Protein AF-A0A067NP61-F1 (afdb_monomer_lite)

Radius of gyration: 14.88 Å; chains: 1; bounding box: 41×36×37 Å

Foldseek 3Di:
DPPQQEWEQDVVLQKQWQDAAQADQWDWTKIFGLEPPRDTSCQPDPHNAQGKYQDDNRHYPDRIWGFNDKDFDPPLDHDPVRVVSRDDPPPDRITMMITITHPPCPDPPPPDDDDD

pLDDT: mean 77.22, std 14.32, range [37.66, 92.12]

Organism: Pleurotus ostreatus (strain PC15) (NCBI:txid1137138)

Secondary structure (DSSP, 8-state):
--TTSEEE-SGGGTEEEEE--TT-SSEEEEEEES-TT---GGGSTT-STT-EEEPPTTSSSSSEEEEEEEEE-S-----HHHHTT---SS-PPPPEEEEEEE--------------

Structure (mmCIF, N/CA/C/O backbone):
data_AF-A0A067NP61-F1
#
_entry.id   AF-A0A067NP61-F1
#
loop_
_atom_site.group_PDB
_atom_site.id
_atom_site.type_symbol
_atom_site.label_atom_id
_atom_site.label_alt_id
_atom_site.label_comp_id
_atom_site.label_asym_id
_atom_site.label_entity_id
_atom_site.label_seq_id
_atom_site.pdbx_PDB_ins_code
_atom_site.Cartn_x
_atom_site.Cartn_y
_atom_site.Cartn_z
_atom_site.occupancy
_atom_site.B_iso_or_equiv
_atom_site.auth_seq_id
_atom_site.auth_comp_id
_atom_site.auth_asym_id
_atom_site.auth_atom_id
_atom_site.pdbx_PDB_model_num
ATOM 1 N N . GLY A 1 1 ? 11.693 20.715 -6.099 1.00 37.66 1 GLY A N 1
ATOM 2 C CA . GLY 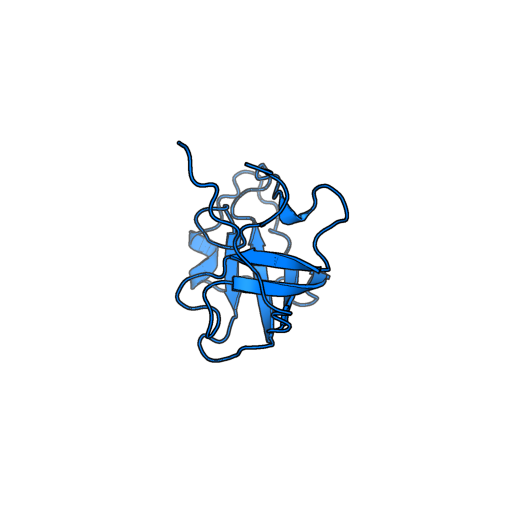A 1 1 ? 11.523 19.361 -6.664 1.00 37.66 1 GLY A CA 1
ATOM 3 C C . GLY A 1 1 ? 10.055 19.146 -6.933 1.00 37.66 1 GLY A C 1
ATOM 4 O O . GLY A 1 1 ? 9.273 19.661 -6.151 1.00 37.66 1 GLY A O 1
ATOM 5 N N . ALA A 1 2 ? 9.681 18.488 -8.032 1.00 38.41 2 ALA A N 1
ATOM 6 C CA . ALA A 1 2 ? 8.278 18.245 -8.369 1.00 38.41 2 ALA A CA 1
ATOM 7 C C . ALA A 1 2 ? 7.637 17.365 -7.276 1.00 38.41 2 ALA A C 1
ATOM 9 O O . ALA A 1 2 ? 7.915 16.166 -7.244 1.00 38.41 2 ALA A O 1
ATOM 10 N N . PRO A 1 3 ? 6.798 17.917 -6.381 1.00 49.12 3 PRO A N 1
ATOM 11 C CA . PRO A 1 3 ? 6.283 17.190 -5.217 1.00 49.12 3 PRO A CA 1
ATOM 12 C C . PRO A 1 3 ? 5.215 16.144 -5.586 1.00 49.12 3 PRO A C 1
ATOM 14 O O . PRO A 1 3 ? 4.578 15.568 -4.715 1.00 49.12 3 PRO A O 1
ATOM 17 N N . HIS A 1 4 ? 5.024 15.887 -6.884 1.00 51.53 4 HIS A N 1
ATOM 18 C CA . HIS A 1 4 ? 3.955 15.055 -7.433 1.00 51.53 4 HIS A CA 1
ATOM 19 C C . HIS A 1 4 ? 4.459 13.876 -8.278 1.00 51.53 4 HIS A C 1
ATOM 21 O O . HIS A 1 4 ? 3.644 13.112 -8.785 1.00 51.53 4 HIS A O 1
ATOM 27 N N . ALA A 1 5 ? 5.776 13.733 -8.475 1.00 55.62 5 ALA A N 1
ATOM 28 C CA . ALA A 1 5 ? 6.312 12.734 -9.405 1.00 55.62 5 ALA A CA 1
ATOM 29 C C . ALA A 1 5 ? 6.386 11.317 -8.809 1.00 55.62 5 ALA A C 1
ATOM 31 O O . ALA A 1 5 ? 6.267 10.343 -9.547 1.00 55.62 5 ALA A O 1
ATOM 32 N N . ILE A 1 6 ? 6.579 11.198 -7.491 1.00 65.75 6 ILE A N 1
ATOM 33 C CA . ILE A 1 6 ? 6.737 9.914 -6.795 1.00 65.75 6 ILE A CA 1
ATOM 34 C C . ILE A 1 6 ? 5.833 9.926 -5.566 1.00 65.75 6 ILE A C 1
ATOM 36 O O . ILE A 1 6 ? 5.897 10.847 -4.754 1.00 65.75 6 ILE A O 1
ATOM 40 N N . SER A 1 7 ? 4.969 8.922 -5.455 1.00 76.19 7 SER A N 1
ATOM 41 C CA . SER A 1 7 ? 4.162 8.684 -4.257 1.00 76.19 7 SER A CA 1
ATOM 42 C C . SER A 1 7 ? 4.858 7.668 -3.356 1.00 76.19 7 SER A C 1
ATOM 44 O O . SER A 1 7 ? 5.781 6.972 -3.766 1.00 76.19 7 SER A O 1
ATOM 46 N N . ASP A 1 8 ? 4.457 7.593 -2.099 1.00 80.62 8 ASP A N 1
ATOM 47 C CA . ASP A 1 8 ? 5.099 6.711 -1.134 1.00 80.62 8 ASP A CA 1
ATOM 48 C C . ASP A 1 8 ? 4.020 5.826 -0.501 1.00 80.62 8 ASP A C 1
ATOM 50 O O . ASP A 1 8 ? 2.989 6.333 -0.044 1.00 80.62 8 ASP A O 1
ATOM 54 N N . ILE A 1 9 ? 4.220 4.504 -0.570 1.00 84.06 9 ILE A N 1
ATOM 55 C CA . ILE A 1 9 ? 3.329 3.504 0.033 1.00 84.06 9 ILE A CA 1
ATOM 56 C C . ILE A 1 9 ? 3.971 2.794 1.232 1.00 84.06 9 ILE A C 1
ATOM 58 O O . ILE A 1 9 ? 3.511 1.741 1.668 1.00 84.06 9 ILE A O 1
ATOM 62 N N . THR A 1 10 ? 5.034 3.375 1.790 1.00 85.25 10 THR A N 1
ATOM 63 C CA . THR A 1 10 ? 5.726 2.868 2.975 1.00 85.25 10 THR A CA 1
ATOM 64 C C . THR A 1 10 ? 5.019 3.265 4.279 1.00 85.25 10 THR A C 1
ATOM 66 O O . THR A 1 10 ? 4.218 4.208 4.316 1.00 85.25 10 THR A O 1
ATOM 69 N N . PRO A 1 11 ? 5.371 2.612 5.402 1.00 82.38 11 PRO A N 1
ATOM 70 C CA . PRO A 1 11 ? 4.962 3.054 6.734 1.00 82.38 11 PRO A CA 1
ATOM 71 C C . PRO A 1 11 ? 5.333 4.499 7.074 1.00 82.38 11 PRO A C 1
ATOM 73 O O . PRO A 1 11 ? 4.600 5.142 7.826 1.00 82.38 11 PRO A O 1
ATOM 76 N N . ALA A 1 12 ? 6.413 5.038 6.498 1.00 80.69 12 ALA A N 1
ATOM 77 C CA . ALA A 1 12 ? 6.794 6.439 6.686 1.00 80.69 12 ALA A CA 1
ATOM 78 C C . ALA A 1 12 ? 5.769 7.401 6.064 1.00 80.69 12 ALA A C 1
ATOM 80 O O . ALA A 1 12 ? 5.501 8.466 6.614 1.00 80.69 12 ALA A O 1
ATOM 81 N N . ALA A 1 13 ? 5.129 6.982 4.972 1.00 79.38 13 ALA A N 1
ATOM 82 C CA . ALA A 1 13 ? 4.011 7.673 4.344 1.00 79.38 13 ALA A CA 1
ATOM 83 C C . ALA A 1 13 ? 2.648 7.264 4.924 1.00 79.38 13 ALA A C 1
ATOM 85 O O . ALA A 1 13 ? 1.625 7.457 4.276 1.00 79.38 13 ALA A O 1
ATOM 86 N N . GLY A 1 14 ? 2.630 6.686 6.131 1.00 84.62 14 GLY A N 1
ATOM 87 C CA . GLY A 1 14 ? 1.429 6.354 6.899 1.00 84.62 14 GLY A CA 1
ATOM 88 C C . GLY A 1 14 ? 0.584 5.208 6.337 1.00 84.62 14 GLY A C 1
ATOM 89 O O . GLY A 1 14 ? -0.606 5.091 6.646 1.00 84.62 14 GLY A O 1
ATOM 90 N N . TRP A 1 15 ? 1.196 4.328 5.551 1.00 87.44 15 TRP A N 1
ATOM 91 C CA . TRP A 1 15 ? 0.567 3.100 5.082 1.00 87.44 15 TRP A CA 1
ATOM 92 C C . TRP A 1 15 ? 0.947 1.899 5.944 1.00 87.44 15 TRP A C 1
ATOM 94 O O . TRP A 1 15 ? 2.082 1.737 6.378 1.00 87.44 15 TRP A O 1
ATOM 104 N N . VAL A 1 16 ? -0.009 1.016 6.183 1.00 90.00 16 VAL A N 1
ATOM 105 C CA . VAL A 1 16 ? 0.210 -0.267 6.845 1.00 90.00 16 VAL A CA 1
ATOM 106 C C . VAL A 1 16 ? 0.055 -1.351 5.798 1.00 90.00 16 VAL A C 1
ATOM 108 O O . VAL A 1 16 ? -1.030 -1.547 5.254 1.00 90.00 16 VAL A O 1
ATOM 111 N N . ILE A 1 17 ? 1.151 -2.046 5.522 1.00 89.94 17 ILE A N 1
ATOM 112 C CA . ILE A 1 17 ? 1.159 -3.209 4.643 1.00 89.94 17 ILE A CA 1
ATOM 113 C C . ILE A 1 17 ? 0.565 -4.391 5.400 1.00 89.94 17 ILE A C 1
ATOM 115 O O . ILE A 1 17 ? 0.961 -4.664 6.535 1.00 89.94 17 ILE A O 1
ATOM 119 N N . LEU A 1 18 ? -0.404 -5.050 4.776 1.00 90.25 18 LEU A N 1
ATOM 120 C CA . LEU A 1 18 ? -1.061 -6.245 5.294 1.00 90.25 18 LEU A CA 1
ATOM 121 C C . LEU A 1 18 ? -0.483 -7.508 4.664 1.00 90.25 18 LEU A C 1
ATOM 123 O O . LEU A 1 18 ? -0.392 -8.529 5.338 1.00 90.25 18 LEU A O 1
ATOM 127 N N . ASP A 1 19 ? -0.161 -7.436 3.372 1.00 89.44 19 ASP A N 1
ATOM 128 C CA . ASP A 1 19 ? 0.307 -8.577 2.595 1.00 89.44 19 ASP A CA 1
ATOM 129 C C . ASP A 1 19 ? 1.131 -8.115 1.389 1.00 89.44 19 ASP A C 1
ATOM 131 O O . ASP A 1 19 ? 0.703 -7.202 0.671 1.00 89.44 19 ASP A O 1
ATOM 135 N N . CYS A 1 20 ? 2.293 -8.736 1.199 1.00 88.75 20 CYS A N 1
ATOM 136 C CA . CYS A 1 20 ? 3.110 -8.650 -0.005 1.00 88.75 20 CYS A CA 1
ATOM 137 C C . CYS A 1 20 ? 4.216 -9.707 -0.031 1.00 88.75 20 CYS A C 1
ATOM 139 O O . CYS A 1 20 ? 4.615 -10.254 0.998 1.00 88.75 20 CYS A O 1
ATOM 141 N N . ASP A 1 21 ? 4.742 -9.938 -1.227 1.00 87.94 21 ASP A N 1
ATOM 142 C CA . ASP A 1 21 ? 5.869 -10.812 -1.511 1.00 87.94 21 ASP A CA 1
ATOM 143 C C . ASP A 1 21 ? 7.154 -9.991 -1.694 1.00 87.94 21 ASP A C 1
ATOM 145 O O . ASP A 1 21 ? 7.269 -9.169 -2.602 1.00 87.94 21 ASP A O 1
ATOM 149 N N . ALA A 1 22 ? 8.155 -10.226 -0.849 1.00 85.56 22 ALA A N 1
ATOM 150 C CA . ALA A 1 22 ? 9.448 -9.550 -0.942 1.00 85.56 22 ALA A CA 1
ATOM 151 C C . ALA A 1 22 ? 10.234 -9.896 -2.223 1.00 85.56 22 ALA A C 1
ATOM 153 O O . ALA A 1 22 ? 11.145 -9.166 -2.596 1.00 85.56 22 ALA A O 1
ATOM 154 N N . ASN A 1 23 ? 9.901 -10.995 -2.902 1.00 82.38 23 ASN A N 1
ATOM 155 C CA . ASN A 1 23 ? 10.637 -11.490 -4.066 1.00 82.38 23 ASN A CA 1
ATOM 156 C C . ASN A 1 23 ? 9.892 -11.276 -5.386 1.00 82.38 23 ASN A C 1
ATOM 158 O O . ASN A 1 23 ? 10.409 -11.660 -6.435 1.00 82.38 23 ASN A O 1
ATOM 162 N N . SER A 1 24 ? 8.688 -10.699 -5.347 1.00 83.56 24 SER A N 1
ATOM 163 C CA . SER A 1 24 ? 7.915 -10.464 -6.559 1.00 83.56 24 SER A CA 1
ATOM 164 C C . SER A 1 24 ? 8.129 -9.056 -7.109 1.00 83.56 24 SER A C 1
ATOM 166 O O . SER A 1 24 ? 8.000 -8.055 -6.399 1.00 83.56 24 SER A O 1
ATOM 168 N N . MET A 1 25 ? 8.398 -8.996 -8.411 1.00 79.25 25 MET A N 1
ATOM 169 C CA . MET A 1 25 ? 8.478 -7.764 -9.198 1.00 79.25 25 MET A CA 1
ATOM 170 C C . MET A 1 25 ? 7.096 -7.259 -9.649 1.00 79.25 25 MET A C 1
ATOM 172 O O . MET A 1 25 ? 6.925 -6.065 -9.878 1.00 79.25 25 MET A O 1
ATOM 176 N N . ALA A 1 26 ? 6.093 -8.143 -9.716 1.00 86.38 26 ALA A N 1
ATOM 177 C CA . ALA A 1 26 ? 4.720 -7.799 -10.072 1.00 86.38 26 ALA A CA 1
ATOM 178 C C . ALA A 1 26 ? 3.727 -8.537 -9.168 1.00 86.38 26 ALA A C 1
ATOM 180 O O . ALA A 1 26 ? 3.714 -9.767 -9.096 1.00 86.38 26 ALA A O 1
ATOM 181 N N . GLN A 1 27 ? 2.907 -7.789 -8.437 1.00 89.25 27 GLN A N 1
ATOM 182 C CA . GLN A 1 27 ? 2.042 -8.354 -7.400 1.00 89.25 27 GLN A CA 1
ATOM 183 C C . GLN A 1 27 ? 0.924 -7.398 -6.991 1.00 89.25 27 GLN A C 1
ATOM 185 O O . GLN A 1 27 ? 0.994 -6.192 -7.229 1.00 89.25 27 GLN A O 1
ATOM 190 N N . ASP A 1 28 ? -0.073 -7.950 -6.304 1.00 90.19 28 ASP A N 1
ATOM 191 C CA . ASP A 1 28 ? -1.130 -7.189 -5.647 1.00 90.19 28 ASP A CA 1
ATOM 192 C C . ASP A 1 28 ? -0.800 -7.042 -4.157 1.00 90.19 28 ASP A C 1
ATOM 194 O O . ASP A 1 28 ? -0.961 -7.975 -3.372 1.00 90.19 28 ASP A O 1
ATOM 198 N N . ILE A 1 29 ? -0.357 -5.854 -3.752 1.00 90.75 29 ILE A N 1
ATOM 199 C CA . ILE A 1 29 ? -0.052 -5.543 -2.354 1.00 90.75 29 ILE A CA 1
ATOM 200 C C . ILE A 1 29 ? -1.341 -5.119 -1.652 1.00 90.75 29 ILE A C 1
ATOM 202 O O . ILE A 1 29 ? -2.063 -4.221 -2.107 1.00 90.75 29 ILE A O 1
ATOM 206 N N . ARG A 1 30 ? -1.619 -5.730 -0.499 1.00 92.12 30 ARG A N 1
ATOM 207 C CA . ARG A 1 30 ? -2.735 -5.335 0.369 1.00 92.12 30 ARG A CA 1
ATOM 208 C C . ARG A 1 30 ? -2.234 -4.351 1.404 1.00 92.12 30 ARG A C 1
ATOM 210 O O . ARG A 1 30 ? -1.329 -4.660 2.177 1.00 92.12 30 ARG A O 1
ATOM 217 N N . LEU A 1 31 ? -2.845 -3.177 1.457 1.00 90.62 31 LEU A N 1
ATOM 218 C CA . LEU A 1 31 ? -2.429 -2.121 2.373 1.00 90.62 31 LEU A CA 1
ATOM 219 C C . LEU A 1 31 ? -3.602 -1.270 2.842 1.00 90.62 31 LEU A C 1
ATOM 221 O O . LEU A 1 31 ? -4.652 -1.190 2.207 1.00 90.62 31 LEU A O 1
ATOM 225 N N . THR A 1 32 ? -3.430 -0.624 3.985 1.00 89.50 32 THR A N 1
ATOM 226 C CA . THR A 1 32 ? -4.441 0.244 4.581 1.00 89.50 32 THR A CA 1
ATOM 227 C C . THR A 1 32 ? -3.812 1.491 5.185 1.00 89.50 32 THR A C 1
ATOM 229 O O . THR A 1 32 ? -2.617 1.530 5.462 1.00 89.50 32 THR A O 1
ATOM 232 N N . ARG A 1 33 ? -4.605 2.544 5.376 1.00 86.69 33 ARG A N 1
ATOM 233 C CA . ARG A 1 33 ? -4.126 3.785 5.996 1.00 86.69 33 ARG A CA 1
ATOM 234 C C . ARG A 1 33 ? -4.017 3.608 7.506 1.00 86.69 33 ARG A C 1
ATOM 236 O O . ARG A 1 33 ? -4.979 3.168 8.140 1.00 86.69 33 ARG A O 1
ATOM 243 N N . ASN A 1 34 ? -2.889 4.027 8.080 1.00 84.19 34 ASN A N 1
ATOM 244 C CA . ASN A 1 34 ? -2.673 3.996 9.528 1.00 84.19 34 ASN A CA 1
ATOM 245 C C . ASN A 1 34 ? -3.615 4.947 10.288 1.00 84.19 34 ASN A C 1
ATOM 247 O O . ASN A 1 34 ? -3.905 4.710 11.455 1.00 84.19 34 ASN A O 1
ATOM 251 N N . SER A 1 35 ? -4.099 6.000 9.626 1.00 77.50 35 SER A N 1
ATOM 252 C CA . SER A 1 35 ? -4.959 7.040 10.178 1.00 77.50 35 SER A CA 1
ATOM 253 C C . SER A 1 35 ? -5.925 7.547 9.102 1.00 77.50 35 SER A C 1
ATOM 255 O O . SER A 1 35 ? -5.524 7.710 7.945 1.00 77.50 35 SER A O 1
ATOM 257 N N . PRO A 1 36 ? -7.190 7.839 9.449 1.00 68.50 36 PRO A N 1
ATOM 258 C CA . PRO A 1 36 ? -8.150 8.429 8.515 1.00 68.50 36 PRO A CA 1
ATOM 259 C C . PRO A 1 36 ? -7.778 9.859 8.093 1.00 68.50 36 PRO A C 1
ATOM 261 O O . PRO A 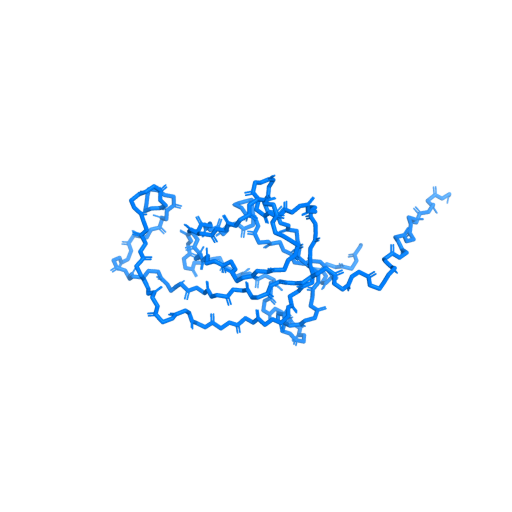1 36 ? -8.203 10.302 7.030 1.00 68.50 36 PRO A O 1
ATOM 264 N N . LEU A 1 37 ? -6.969 10.563 8.894 1.00 67.00 37 LEU A N 1
ATOM 265 C CA . LEU A 1 37 ? -6.526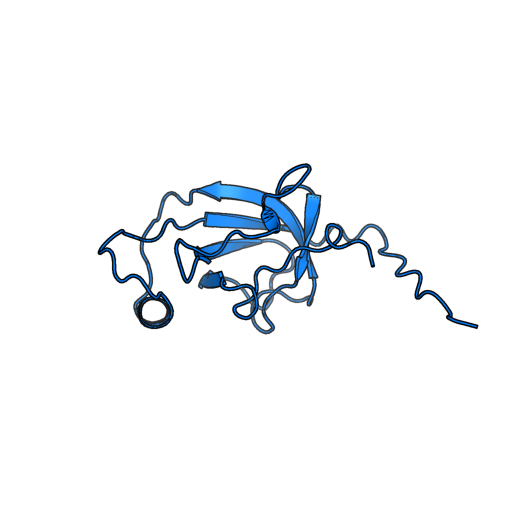 11.935 8.618 1.00 67.00 37 LEU A CA 1
ATOM 266 C C . LEU A 1 37 ? -5.401 12.004 7.582 1.00 67.00 37 LEU A C 1
ATOM 268 O O . LEU A 1 37 ? -5.066 13.087 7.107 1.00 67.00 37 LEU A O 1
ATOM 272 N N . LEU A 1 38 ? -4.792 10.863 7.252 1.00 67.81 38 LEU A N 1
ATOM 273 C CA . LEU A 1 38 ? -3.695 10.833 6.309 1.00 67.81 38 LEU A CA 1
ATOM 274 C C . LEU A 1 38 ? -4.233 10.927 4.876 1.00 67.81 38 LEU A C 1
ATOM 276 O O . LEU A 1 38 ? -4.848 9.991 4.346 1.00 67.81 38 LEU A O 1
ATOM 280 N N . VAL A 1 39 ? -4.001 12.080 4.254 1.00 59.88 39 VAL A N 1
ATOM 281 C CA . VAL A 1 39 ? -4.275 12.309 2.837 1.00 59.88 39 VAL A CA 1
ATOM 282 C C . VAL A 1 39 ? -3.050 11.836 2.072 1.00 59.88 39 VAL A C 1
ATOM 284 O O . VAL A 1 39 ? -1.992 12.456 2.126 1.00 59.88 39 VAL A O 1
ATOM 287 N N . SER A 1 40 ? -3.162 10.683 1.418 1.00 68.50 40 SER A N 1
ATOM 288 C CA . SER A 1 40 ? -2.050 10.175 0.630 1.00 68.50 40 SER A CA 1
ATOM 289 C C . SER A 1 40 ? -1.968 10.914 -0.700 1.00 68.50 40 SER A C 1
ATOM 291 O O . SER A 1 40 ? -2.913 10.868 -1.490 1.00 68.50 40 SER A O 1
ATOM 293 N N . HIS A 1 41 ? -0.793 11.479 -0.988 1.00 72.88 41 HIS A N 1
ATOM 294 C CA . HIS A 1 41 ? -0.442 12.049 -2.295 1.00 72.88 41 HIS A CA 1
ATOM 295 C C . HIS A 1 41 ? -0.582 11.058 -3.461 1.00 72.88 41 HIS A C 1
ATOM 297 O O . HIS A 1 41 ? -0.586 11.444 -4.634 1.00 72.88 41 HIS A O 1
ATOM 303 N N . LEU A 1 42 ? -0.747 9.769 -3.146 1.00 73.88 42 LEU A N 1
ATOM 304 C CA . LEU A 1 42 ? -1.075 8.728 -4.105 1.00 73.88 42 LEU A CA 1
ATOM 305 C C . LEU A 1 42 ? -2.319 9.084 -4.938 1.00 73.88 42 LEU A C 1
ATOM 307 O O . LEU A 1 42 ? -2.322 8.855 -6.148 1.00 73.88 42 LEU A O 1
ATOM 311 N N . PHE A 1 43 ? -3.328 9.718 -4.337 1.00 74.44 43 PHE A N 1
ATOM 312 C CA . PHE A 1 43 ? -4.569 10.086 -5.029 1.00 74.44 43 PHE A CA 1
ATOM 313 C C . PHE A 1 43 ? -4.540 11.467 -5.702 1.00 74.44 43 PHE A C 1
ATOM 315 O O . PHE A 1 43 ? -5.448 11.771 -6.470 1.00 74.44 43 PHE A O 1
ATOM 322 N N . ASP A 1 44 ? -3.509 12.284 -5.472 1.00 73.19 44 ASP A N 1
ATOM 323 C CA . ASP A 1 44 ? -3.440 13.644 -6.025 1.00 73.19 44 ASP A CA 1
ATOM 324 C C . ASP A 1 44 ? -3.227 13.641 -7.555 1.00 73.19 44 ASP A C 1
ATOM 326 O O . ASP A 1 44 ? -2.640 12.718 -8.122 1.00 73.19 44 ASP A O 1
ATOM 330 N N . GLY A 1 45 ? -3.637 14.697 -8.260 1.00 71.44 45 GLY A N 1
ATOM 331 C CA . GLY A 1 45 ? -3.372 14.847 -9.698 1.00 71.44 45 GLY A CA 1
ATOM 332 C C . GLY A 1 45 ? -4.120 13.833 -10.576 1.00 71.44 45 GLY A C 1
ATOM 333 O O . GLY A 1 45 ? -5.333 13.702 -10.471 1.00 71.44 45 GLY A O 1
ATOM 334 N N . ALA A 1 46 ? -3.403 13.126 -11.459 1.00 71.00 46 ALA A N 1
ATOM 335 C CA . ALA A 1 46 ? -3.980 12.156 -12.405 1.00 71.00 46 ALA A CA 1
ATOM 336 C C . ALA A 1 46 ? -4.418 10.820 -11.760 1.00 71.00 46 ALA A C 1
ATOM 338 O O . ALA A 1 46 ? -4.840 9.901 -12.460 1.00 71.00 46 ALA A O 1
ATOM 339 N N . GLY A 1 47 ? -4.324 10.711 -10.432 1.00 74.50 47 GLY A N 1
ATOM 340 C CA . GLY A 1 47 ? -4.655 9.503 -9.688 1.00 74.50 47 GLY A CA 1
ATOM 341 C C . GLY A 1 47 ? -3.469 8.548 -9.501 1.00 74.50 47 GLY A C 1
ATOM 342 O O . GLY A 1 47 ? -2.335 8.873 -9.848 1.00 74.50 47 GLY A O 1
ATOM 343 N N . PRO A 1 48 ? -3.712 7.382 -8.885 1.00 81.00 48 PRO A N 1
ATOM 344 C CA . PRO A 1 48 ? -2.667 6.456 -8.449 1.00 81.00 48 PRO A CA 1
ATOM 345 C C . PRO A 1 48 ? -2.051 5.642 -9.589 1.00 81.00 48 PRO A C 1
ATOM 347 O O . PRO A 1 48 ? -0.893 5.254 -9.497 1.00 81.00 48 PRO A O 1
ATOM 350 N N . VAL A 1 49 ? -2.816 5.366 -10.647 1.00 83.50 49 VAL A N 1
ATOM 351 C CA . VAL A 1 49 ? -2.398 4.502 -11.759 1.00 83.50 49 VAL A CA 1
ATOM 352 C C . VAL A 1 49 ? -1.307 5.189 -12.585 1.00 83.50 49 VAL A C 1
ATOM 354 O O . VAL A 1 49 ? -1.359 6.394 -12.812 1.00 83.50 49 VAL A O 1
ATOM 357 N N . HIS A 1 50 ? -0.306 4.421 -13.018 1.00 81.19 50 HIS A N 1
ATOM 358 C CA . HIS A 1 50 ? 0.907 4.873 -13.713 1.00 81.19 50 HIS A CA 1
ATOM 359 C C . HIS A 1 50 ? 1.848 5.777 -12.904 1.00 81.19 50 HIS A C 1
ATOM 361 O O . HIS A 1 50 ? 2.862 6.228 -13.439 1.00 81.19 50 HIS A O 1
ATOM 367 N N . LYS A 1 51 ? 1.579 6.012 -11.615 1.00 81.69 51 LYS A N 1
ATOM 368 C CA . LYS A 1 51 ? 2.556 6.651 -10.733 1.00 81.69 51 LYS A CA 1
ATOM 369 C C . LYS A 1 51 ? 3.616 5.660 -10.285 1.00 81.69 51 LYS A C 1
ATOM 371 O O . LYS A 1 51 ? 3.337 4.480 -10.081 1.00 81.69 51 LYS A O 1
ATOM 376 N N . TYR A 1 52 ? 4.816 6.180 -10.065 1.00 83.44 52 TYR A N 1
ATOM 377 C CA . TYR A 1 52 ? 5.866 5.448 -9.377 1.00 83.44 52 TYR A CA 1
ATOM 378 C C . TYR A 1 52 ? 5.704 5.619 -7.874 1.00 83.44 52 TYR A C 1
ATOM 380 O O . TYR A 1 52 ? 5.526 6.739 -7.377 1.00 83.44 52 TYR A O 1
ATOM 388 N N . VAL A 1 53 ? 5.755 4.498 -7.162 1.00 85.62 53 VAL A N 1
ATOM 389 C CA . VAL A 1 53 ? 5.676 4.450 -5.707 1.00 85.62 53 VAL A CA 1
ATOM 390 C C . VAL A 1 53 ? 6.946 3.871 -5.111 1.00 85.62 53 VAL A C 1
ATOM 392 O O . VAL A 1 53 ? 7.525 2.938 -5.663 1.00 85.62 53 VAL A O 1
ATOM 395 N N . ARG A 1 54 ? 7.374 4.416 -3.971 1.00 86.69 54 ARG A N 1
ATOM 396 C CA . ARG A 1 54 ? 8.393 3.776 -3.133 1.00 86.69 54 ARG A CA 1
ATOM 397 C C . ARG A 1 54 ? 7.780 2.578 -2.415 1.00 86.69 54 ARG A C 1
ATOM 399 O O . ARG A 1 54 ? 6.759 2.731 -1.737 1.00 86.69 54 ARG A O 1
ATOM 406 N N . LEU A 1 55 ? 8.419 1.422 -2.549 1.00 85.44 55 LEU A N 1
ATOM 407 C CA . LEU A 1 55 ? 8.041 0.194 -1.864 1.00 85.44 55 LEU A CA 1
ATOM 408 C C . LEU A 1 55 ? 8.714 0.107 -0.482 1.00 85.44 55 LEU A C 1
ATOM 410 O O . LEU A 1 55 ? 9.814 0.631 -0.288 1.00 85.44 55 LEU A O 1
ATOM 414 N N . PRO A 1 56 ? 8.060 -0.523 0.508 1.00 84.38 56 PRO A N 1
ATOM 415 C CA . PRO A 1 56 ? 8.711 -0.906 1.757 1.00 84.38 56 PRO A CA 1
ATOM 416 C C . PRO A 1 56 ? 9.885 -1.860 1.505 1.00 84.38 56 PRO A C 1
ATOM 418 O O . PRO A 1 56 ? 9.812 -2.698 0.613 1.00 84.38 56 PRO A O 1
ATOM 421 N N . GLU A 1 57 ? 10.914 -1.802 2.356 1.00 78.31 57 GLU A N 1
ATOM 422 C CA . GLU A 1 57 ? 12.159 -2.587 2.206 1.00 78.31 57 GLU A CA 1
ATOM 423 C C . GLU A 1 57 ? 11.961 -4.112 2.125 1.00 78.31 57 GLU A C 1
ATOM 425 O O . GLU A 1 57 ? 12.842 -4.812 1.647 1.00 78.31 57 GLU A O 1
ATOM 430 N N . ASN A 1 58 ? 10.806 -4.630 2.557 1.00 82.50 58 ASN A N 1
ATOM 431 C CA . ASN A 1 58 ? 10.487 -6.062 2.555 1.00 82.50 58 ASN A CA 1
ATOM 432 C C . ASN A 1 58 ? 9.286 -6.400 1.657 1.00 82.50 58 ASN A C 1
ATOM 434 O O . ASN A 1 58 ? 8.515 -7.300 1.979 1.00 82.50 58 ASN A O 1
ATOM 438 N N . CYS A 1 59 ? 9.046 -5.617 0.605 1.00 82.38 59 CYS A N 1
ATOM 439 C CA . CYS A 1 59 ? 7.772 -5.639 -0.111 1.00 82.38 59 CYS A CA 1
ATOM 440 C C . CYS A 1 59 ? 7.942 -5.420 -1.618 1.00 82.38 59 CYS A C 1
ATOM 442 O O . CYS A 1 59 ? 7.340 -4.519 -2.200 1.00 82.38 59 CYS A O 1
ATOM 444 N N . GLY A 1 60 ? 8.800 -6.244 -2.213 1.0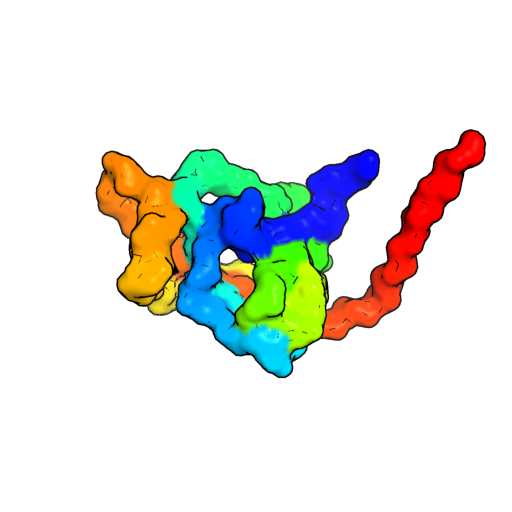0 82.25 60 GLY A N 1
ATOM 445 C CA . GLY A 1 60 ? 9.156 -6.263 -3.627 1.00 82.25 60 GLY A CA 1
ATOM 446 C C . GLY A 1 60 ? 10.665 -6.405 -3.807 1.00 82.25 60 GLY A C 1
ATOM 447 O O . GLY A 1 60 ? 11.435 -6.097 -2.898 1.00 82.25 60 GLY A O 1
ATOM 448 N N . SER A 1 61 ? 11.088 -6.859 -4.988 1.00 80.56 61 SER A N 1
ATOM 449 C CA . SER A 1 61 ? 12.516 -7.017 -5.311 1.00 80.56 61 SER A CA 1
ATOM 450 C C . SER A 1 61 ? 13.246 -5.688 -5.527 1.00 80.56 61 SER A C 1
ATOM 452 O O . SER A 1 61 ? 14.471 -5.646 -5.468 1.00 80.56 61 SER A O 1
ATOM 454 N N . GLU A 1 62 ? 12.499 -4.612 -5.775 1.00 81.19 62 GLU A N 1
ATOM 455 C CA . GLU A 1 62 ? 13.010 -3.281 -6.094 1.00 81.19 62 GLU A CA 1
ATOM 456 C C . GLU A 1 62 ? 12.466 -2.237 -5.101 1.00 81.19 62 GLU A C 1
ATOM 458 O O . GLU A 1 62 ? 11.350 -2.375 -4.599 1.00 81.19 62 GLU A O 1
ATOM 463 N N . PRO A 1 63 ? 13.197 -1.140 -4.829 1.00 83.81 63 PRO A N 1
ATOM 464 C CA . PRO A 1 63 ? 12.742 -0.089 -3.914 1.00 83.81 63 PRO A CA 1
ATOM 465 C C . PRO A 1 63 ? 11.629 0.797 -4.498 1.00 83.81 63 PRO A C 1
ATOM 467 O O . PRO A 1 63 ? 11.025 1.594 -3.774 1.00 83.81 63 PRO A O 1
ATOM 470 N N . PHE A 1 64 ? 11.361 0.690 -5.802 1.00 85.69 64 PHE A N 1
ATOM 471 C CA . PHE A 1 64 ? 10.317 1.433 -6.500 1.00 85.69 64 PHE A CA 1
ATOM 472 C C . PHE A 1 64 ? 9.595 0.533 -7.496 1.00 85.69 64 PHE A C 1
ATOM 474 O O . PHE A 1 64 ? 10.222 -0.292 -8.151 1.00 85.69 64 PHE A O 1
ATOM 481 N N . ALA A 1 65 ? 8.295 0.758 -7.663 1.00 86.44 65 ALA A N 1
ATOM 482 C CA . ALA A 1 65 ? 7.500 0.104 -8.697 1.00 86.44 65 ALA A CA 1
ATOM 483 C C . ALA A 1 65 ? 6.454 1.058 -9.269 1.00 86.44 65 ALA A C 1
ATOM 485 O O . ALA A 1 65 ? 6.116 2.082 -8.658 1.00 86.44 65 ALA A O 1
ATOM 486 N N . ARG A 1 66 ? 5.935 0.732 -10.453 1.00 87.06 66 ARG A N 1
ATOM 487 C CA . ARG A 1 66 ? 4.816 1.462 -11.042 1.00 87.06 66 ARG A CA 1
ATOM 488 C C . ARG A 1 66 ? 3.512 0.858 -10.547 1.00 87.06 66 ARG A C 1
ATOM 490 O O . ARG A 1 66 ? 3.349 -0.353 -10.473 1.00 87.06 66 ARG A O 1
ATOM 497 N N . VAL A 1 67 ? 2.545 1.715 -10.249 1.00 87.88 67 VAL A N 1
ATOM 498 C CA . VAL A 1 67 ? 1.185 1.285 -9.934 1.00 87.88 67 VAL A CA 1
ATOM 499 C C . VAL A 1 67 ? 0.464 0.938 -11.234 1.00 87.88 67 VAL A C 1
ATOM 501 O O . VAL A 1 67 ? 0.178 1.811 -12.059 1.00 87.88 67 VAL A O 1
ATOM 504 N N . ALA A 1 68 ? 0.162 -0.338 -11.422 1.00 88.88 68 ALA A N 1
ATOM 505 C CA . ALA A 1 68 ? -0.668 -0.837 -12.509 1.00 88.88 68 ALA A CA 1
ATOM 506 C C . ALA A 1 68 ? -2.154 -0.574 -12.246 1.00 88.88 68 ALA A C 1
ATOM 508 O O . ALA A 1 68 ? -2.905 -0.253 -13.164 1.00 88.88 68 ALA A O 1
ATOM 509 N N . ASN A 1 69 ? -2.586 -0.701 -10.989 1.00 88.94 69 ASN A N 1
ATOM 510 C CA . ASN A 1 69 ? -3.975 -0.499 -10.593 1.00 88.94 69 ASN A CA 1
ATOM 511 C C . ASN A 1 69 ? -4.085 -0.212 -9.090 1.00 88.94 69 ASN A C 1
ATOM 513 O O . ASN A 1 69 ? -3.258 -0.665 -8.303 1.00 88.94 69 ASN A O 1
ATOM 517 N N . LEU A 1 70 ? -5.141 0.487 -8.679 1.00 87.69 70 LEU A N 1
ATOM 518 C CA . LEU A 1 70 ? -5.515 0.636 -7.276 1.00 87.69 70 LEU A CA 1
ATOM 519 C C . LEU A 1 70 ? -7.023 0.434 -7.136 1.00 87.69 70 LEU A C 1
ATOM 521 O O . LEU A 1 70 ? -7.813 1.145 -7.754 1.00 87.69 70 LEU A O 1
ATOM 525 N N . ARG A 1 71 ? -7.423 -0.507 -6.283 1.00 89.19 71 ARG A N 1
ATOM 526 C CA . ARG A 1 71 ? -8.832 -0.821 -6.017 1.00 89.19 71 ARG A CA 1
ATOM 527 C C . ARG A 1 71 ? -9.083 -1.050 -4.534 1.00 89.19 71 ARG A C 1
ATOM 529 O O . ARG A 1 71 ? -8.161 -1.299 -3.762 1.00 89.19 71 ARG A O 1
ATOM 536 N N . VAL A 1 72 ? -10.343 -0.972 -4.119 1.00 90.44 72 VAL A N 1
ATOM 537 C CA . VAL A 1 72 ? -10.747 -1.433 -2.784 1.00 90.44 72 VAL A CA 1
ATOM 538 C C . VAL A 1 72 ? -10.682 -2.956 -2.787 1.00 90.44 72 VAL A C 1
ATOM 540 O O . VAL A 1 72 ? -11.215 -3.588 -3.695 1.00 90.44 72 VAL A O 1
ATOM 543 N N . HIS A 1 73 ? -9.987 -3.544 -1.816 1.00 90.56 73 HIS A N 1
ATOM 544 C CA . HIS A 1 73 ? -9.829 -4.994 -1.758 1.00 90.56 73 HIS A CA 1
ATOM 545 C C . HIS A 1 73 ? -11.134 -5.644 -1.264 1.00 90.56 73 HIS A C 1
ATOM 547 O O . HIS A 1 73 ? -11.761 -5.132 -0.346 1.00 90.56 73 HIS A O 1
ATOM 553 N N . GLU A 1 74 ? -11.553 -6.786 -1.803 1.00 89.31 74 GLU A N 1
ATOM 554 C CA . GLU A 1 74 ? -12.779 -7.461 -1.329 1.00 89.31 74 GLU A CA 1
ATOM 555 C C . GLU A 1 74 ? -12.612 -7.971 0.110 1.00 89.31 74 GLU A C 1
ATOM 557 O O . GLU A 1 74 ? -13.456 -7.765 0.979 1.00 89.31 74 GLU A O 1
ATOM 562 N N . ASN A 1 75 ? -11.451 -8.565 0.392 1.00 87.88 75 ASN A N 1
ATOM 563 C CA . ASN A 1 75 ? -11.035 -8.915 1.746 1.00 87.88 75 ASN A CA 1
ATOM 564 C C . ASN A 1 75 ? -10.581 -7.679 2.554 1.00 87.88 75 ASN A C 1
ATOM 566 O O . ASN A 1 75 ? -9.425 -7.254 2.458 1.00 87.88 75 ASN A O 1
ATOM 570 N N . GLN A 1 76 ? -11.482 -7.160 3.388 1.00 90.12 76 GLN A N 1
ATOM 571 C CA . GLN A 1 76 ? -11.238 -6.070 4.345 1.00 90.12 76 GLN A CA 1
ATOM 572 C C . GLN A 1 76 ? -10.652 -6.545 5.692 1.00 90.12 76 GLN A C 1
ATOM 574 O O . GLN A 1 76 ? -10.557 -5.764 6.636 1.00 90.12 76 GLN A O 1
ATOM 579 N N . SER A 1 77 ? -10.249 -7.815 5.806 1.00 89.12 77 SER A N 1
ATOM 580 C CA . SER A 1 77 ? -9.665 -8.354 7.038 1.00 89.12 77 SER A CA 1
ATOM 581 C C . SER A 1 77 ? -8.256 -7.822 7.261 1.00 89.12 77 SER A C 1
ATOM 583 O O . SER A 1 77 ? -7.426 -7.823 6.345 1.00 89.12 77 SER A O 1
ATOM 585 N N . ILE A 1 78 ? -7.980 -7.437 8.504 1.00 87.50 78 ILE A N 1
ATOM 586 C CA . ILE A 1 78 ? -6.687 -6.925 8.949 1.00 87.50 78 ILE A CA 1
ATOM 587 C C . ILE A 1 78 ? -6.042 -8.008 9.812 1.00 87.50 78 ILE A C 1
ATOM 589 O O . ILE A 1 78 ? -6.629 -8.397 10.823 1.00 87.50 78 ILE A O 1
ATOM 593 N N . PRO A 1 79 ? -4.853 -8.499 9.446 1.00 87.31 79 PRO A N 1
ATOM 594 C CA . PRO A 1 79 ? -4.111 -9.424 10.286 1.00 87.31 79 PRO A CA 1
ATOM 595 C C . PRO A 1 79 ? -3.742 -8.798 11.637 1.00 87.31 79 PRO A C 1
ATOM 597 O O . PRO A 1 79 ? -3.451 -7.603 11.723 1.00 87.31 79 PRO A O 1
ATOM 600 N N . GLU A 1 80 ? -3.658 -9.615 12.685 1.00 84.81 80 GLU A N 1
ATOM 601 C CA . GLU A 1 80 ? -3.327 -9.159 14.044 1.00 84.81 80 GLU A CA 1
ATOM 602 C C . GLU A 1 80 ? -1.983 -8.408 14.111 1.00 84.81 80 GLU A C 1
ATOM 604 O O . GLU A 1 80 ? -1.870 -7.378 14.776 1.00 84.81 80 GLU A O 1
ATOM 609 N N . HIS A 1 81 ? -0.993 -8.839 13.319 1.00 83.00 81 HIS A N 1
ATOM 610 C CA . HIS A 1 81 ? 0.319 -8.185 13.225 1.00 83.00 81 HIS A CA 1
ATOM 611 C C . HIS A 1 81 ? 0.259 -6.744 12.678 1.00 83.00 81 HIS A C 1
ATOM 613 O O . HIS A 1 81 ? 1.182 -5.953 12.892 1.00 83.00 81 HIS A O 1
ATOM 619 N N . ALA A 1 82 ? -0.797 -6.410 11.931 1.00 85.50 82 ALA A N 1
ATOM 620 C CA . ALA A 1 82 ? -1.018 -5.097 11.336 1.00 85.50 82 ALA A CA 1
ATOM 621 C C . ALA A 1 82 ? -2.000 -4.253 12.159 1.00 85.50 82 ALA A C 1
ATOM 623 O O . ALA A 1 82 ? -1.912 -3.026 12.134 1.00 85.50 82 ALA A O 1
ATOM 624 N N . ALA A 1 83 ? -2.893 -4.888 12.924 1.00 83.94 83 ALA A N 1
ATOM 625 C CA . ALA A 1 83 ? -3.905 -4.213 13.732 1.00 83.94 83 ALA A CA 1
ATOM 626 C C . ALA A 1 83 ? -3.294 -3.225 14.740 1.00 83.94 83 ALA A C 1
ATOM 628 O O . ALA A 1 83 ? -3.781 -2.105 14.875 1.00 83.94 83 ALA A O 1
ATOM 629 N N . SER A 1 84 ? -2.174 -3.587 15.375 1.00 83.94 84 SER A N 1
ATOM 630 C CA . SER A 1 84 ? -1.467 -2.722 16.334 1.00 83.94 84 SER A CA 1
ATOM 631 C C . SER A 1 84 ? -0.858 -1.457 15.712 1.00 83.94 84 SER A C 1
ATOM 633 O O . SER A 1 84 ? -0.577 -0.495 16.425 1.00 83.94 84 SER A O 1
ATOM 635 N N . LYS A 1 85 ? -0.663 -1.433 14.387 1.00 82.50 85 LYS A N 1
ATOM 636 C CA . LYS A 1 85 ? -0.078 -0.301 13.644 1.00 82.50 85 LYS A CA 1
ATOM 637 C C . LYS A 1 85 ? -1.128 0.702 13.162 1.00 82.50 85 LYS A C 1
ATOM 639 O O . LYS A 1 85 ? -0.775 1.747 12.617 1.00 82.50 85 LYS A O 1
ATOM 644 N N . ILE A 1 86 ? -2.411 0.388 13.331 1.00 83.44 86 ILE A N 1
ATOM 645 C CA . ILE A 1 86 ? -3.524 1.215 12.875 1.00 83.44 86 ILE A CA 1
ATOM 646 C C . ILE A 1 86 ? -4.039 2.039 14.056 1.00 83.44 86 ILE A C 1
ATOM 648 O O . ILE A 1 86 ? -4.519 1.506 15.051 1.00 83.44 86 ILE A O 1
ATOM 652 N N . SER A 1 87 ? -3.970 3.362 13.933 1.00 72.81 87 SER A N 1
ATOM 653 C CA . SER A 1 87 ? -4.456 4.301 14.940 1.00 72.81 87 SER A CA 1
ATOM 654 C C . SER A 1 87 ? -5.856 4.781 14.559 1.00 72.81 87 SER A C 1
ATOM 656 O O . SER A 1 87 ? -6.031 5.710 13.769 1.00 72.81 87 SER A O 1
ATOM 658 N N . ARG A 1 88 ? -6.877 4.120 15.111 1.00 70.75 88 ARG A N 1
ATOM 659 C CA . ARG A 1 88 ? -8.293 4.491 14.962 1.00 70.75 88 ARG A CA 1
ATOM 660 C C . ARG A 1 88 ? -8.857 4.787 16.344 1.00 70.75 88 ARG A C 1
ATOM 662 O O . ARG A 1 88 ? -8.970 3.894 17.174 1.00 70.75 88 ARG A O 1
ATOM 669 N N . ARG A 1 89 ? -9.186 6.052 16.604 1.00 64.81 89 ARG A N 1
ATOM 670 C CA . ARG A 1 89 ? -9.873 6.476 17.840 1.00 64.81 89 ARG A CA 1
ATOM 671 C C . ARG A 1 89 ? -11.393 6.553 17.674 1.00 64.81 89 ARG A C 1
ATOM 673 O O . ARG A 1 89 ? -12.098 6.769 18.648 1.00 64.81 89 ARG A O 1
ATOM 680 N N . ASP A 1 90 ? -11.878 6.405 16.446 1.00 67.19 90 ASP A N 1
ATOM 681 C CA . ASP A 1 90 ? -13.262 6.631 16.023 1.00 67.19 90 ASP A CA 1
ATOM 682 C C . ASP A 1 90 ? -14.076 5.334 15.861 1.00 67.19 90 ASP A C 1
ATOM 684 O O . ASP A 1 90 ? -15.252 5.391 15.518 1.00 67.19 90 ASP A O 1
ATOM 688 N N . GLY A 1 91 ? -13.462 4.165 16.085 1.00 65.81 91 GLY A N 1
ATOM 689 C CA . GLY A 1 91 ? -14.118 2.862 15.943 1.00 65.81 91 GLY A CA 1
ATOM 690 C C . GLY A 1 91 ? -14.449 2.465 14.499 1.00 65.81 91 GLY A C 1
ATOM 691 O O . GLY A 1 91 ? -15.116 1.451 14.297 1.00 65.81 91 GLY A O 1
ATOM 692 N N . THR A 1 92 ? -13.997 3.222 13.489 1.00 73.50 92 THR A N 1
ATOM 693 C CA . THR A 1 92 ? -14.255 2.877 12.085 1.00 73.50 92 THR A CA 1
ATOM 694 C C . THR A 1 92 ? -13.291 1.802 11.595 1.00 73.50 92 THR A C 1
ATOM 696 O O . THR A 1 92 ? -12.082 1.867 11.828 1.00 73.50 92 THR A O 1
ATOM 699 N N . ALA A 1 93 ? -13.814 0.799 10.884 1.00 75.12 93 ALA A N 1
ATOM 700 C CA . ALA A 1 93 ? -12.968 -0.197 10.242 1.00 75.12 93 ALA A CA 1
ATOM 701 C C . ALA A 1 93 ? -12.122 0.482 9.147 1.00 75.12 93 ALA A C 1
ATOM 703 O O . ALA A 1 93 ? -12.657 1.237 8.326 1.00 75.12 93 ALA A O 1
ATOM 704 N N . PRO A 1 94 ? -10.798 0.266 9.123 1.00 84.19 94 PRO A N 1
ATOM 705 C CA . PRO A 1 94 ? -9.952 0.858 8.111 1.00 84.19 94 PRO A CA 1
ATOM 706 C C . PRO A 1 94 ? -10.199 0.186 6.763 1.00 84.19 94 PRO A C 1
ATOM 708 O O . PRO A 1 94 ? -10.244 -1.034 6.646 1.00 84.19 94 PRO A O 1
ATOM 711 N N . GLN A 1 95 ? -10.337 1.011 5.729 1.00 87.81 95 GLN A N 1
ATOM 712 C CA . GLN A 1 95 ? -10.516 0.523 4.371 1.00 87.81 95 GLN A CA 1
ATOM 713 C C . GLN A 1 95 ? -9.208 -0.081 3.851 1.00 87.81 95 GLN A C 1
ATOM 715 O O . GLN A 1 95 ? -8.161 0.577 3.857 1.00 87.81 95 GLN A O 1
ATOM 720 N N . VAL A 1 96 ? -9.268 -1.334 3.414 1.00 90.69 96 VAL A N 1
ATOM 721 C CA . VAL A 1 96 ? -8.163 -2.058 2.785 1.00 90.69 96 VAL A CA 1
ATOM 722 C C . VAL A 1 96 ? -8.190 -1.820 1.280 1.00 90.69 96 VAL A C 1
ATOM 724 O O . VAL A 1 96 ? -9.221 -1.984 0.620 1.00 90.69 96 VAL A O 1
ATOM 727 N N . PHE A 1 97 ? -7.039 -1.453 0.736 1.00 90.44 97 PHE A N 1
ATOM 728 C CA . PHE A 1 97 ? -6.807 -1.258 -0.685 1.00 90.44 97 PHE A CA 1
ATOM 729 C C . PHE A 1 97 ? -5.915 -2.377 -1.222 1.00 90.44 97 PHE A C 1
ATOM 731 O O . PHE A 1 97 ? -5.059 -2.905 -0.511 1.00 90.44 97 PHE A O 1
ATOM 738 N N . ALA A 1 98 ? -6.140 -2.730 -2.482 1.00 91.31 98 ALA A N 1
ATOM 739 C CA . ALA A 1 98 ? -5.272 -3.575 -3.282 1.00 91.31 98 ALA A CA 1
ATOM 740 C C . ALA A 1 98 ? -4.557 -2.674 -4.286 1.00 91.31 98 ALA A C 1
ATOM 742 O O . ALA A 1 98 ? -5.226 -2.019 -5.094 1.00 91.31 98 ALA A O 1
ATOM 743 N N . ILE A 1 99 ? -3.231 -2.628 -4.228 1.00 89.62 99 ILE A N 1
ATOM 744 C CA . ILE A 1 99 ? -2.418 -1.950 -5.232 1.00 89.62 99 ILE A CA 1
ATOM 745 C C . ILE A 1 99 ? -1.708 -3.003 -6.075 1.00 89.62 99 ILE A C 1
ATOM 747 O O . ILE A 1 99 ? -0.914 -3.787 -5.566 1.00 89.62 99 ILE A O 1
ATOM 751 N N . SER A 1 100 ? -2.027 -3.036 -7.361 1.00 91.12 100 SER A N 1
ATOM 752 C CA . SER A 1 100 ? -1.297 -3.848 -8.325 1.00 91.12 100 SER A CA 1
ATOM 753 C C . SER A 1 100 ? -0.059 -3.066 -8.731 1.00 91.12 100 SER A C 1
ATOM 755 O O . SER A 1 100 ? -0.188 -1.936 -9.213 1.00 91.12 100 SER A O 1
ATOM 757 N N . ILE A 1 101 ? 1.117 -3.644 -8.526 1.00 89.19 101 ILE A N 1
ATOM 758 C CA . ILE A 1 101 ? 2.394 -3.073 -8.947 1.00 89.19 101 ILE A CA 1
ATOM 759 C C . ILE A 1 101 ? 3.019 -3.910 -10.057 1.00 89.19 101 ILE A C 1
ATOM 761 O O . ILE A 1 101 ? 2.815 -5.124 -10.113 1.00 89.19 101 ILE A O 1
ATOM 765 N N . ASP A 1 102 ? 3.776 -3.250 -10.923 1.00 86.75 102 ASP A N 1
ATOM 766 C CA . ASP A 1 102 ? 4.613 -3.888 -11.931 1.00 86.75 102 ASP A CA 1
ATOM 767 C C . ASP A 1 102 ? 5.981 -3.200 -12.046 1.00 86.75 102 ASP A C 1
ATOM 769 O O . ASP A 1 102 ? 6.204 -2.075 -11.576 1.00 86.75 102 ASP A O 1
ATOM 773 N N . ASP A 1 103 ? 6.902 -3.926 -12.667 1.00 72.56 103 ASP A N 1
ATOM 774 C CA . ASP A 1 103 ? 8.282 -3.554 -12.939 1.00 72.56 103 ASP A CA 1
ATOM 775 C C . ASP A 1 103 ? 8.449 -2.951 -14.337 1.00 72.56 103 ASP A C 1
ATOM 777 O O . ASP A 1 103 ? 9.535 -3.028 -14.909 1.00 72.56 103 ASP A O 1
ATOM 781 N N . ASP A 1 104 ? 7.414 -2.316 -14.905 1.00 66.12 104 ASP A N 1
ATOM 782 C CA . ASP A 1 104 ? 7.544 -1.576 -16.167 1.00 66.12 104 ASP A CA 1
ATOM 783 C C . ASP A 1 104 ? 8.337 -0.275 -15.934 1.00 66.12 104 ASP A C 1
ATOM 785 O O . ASP A 1 104 ? 7.841 0.846 -16.068 1.00 66.12 104 ASP A O 1
ATOM 789 N N . VAL A 1 105 ? 9.605 -0.429 -15.548 1.00 53.66 105 VAL A N 1
ATOM 790 C CA . VAL A 1 105 ? 10.643 0.591 -15.536 1.00 53.66 105 VAL A CA 1
ATOM 791 C C . VAL A 1 105 ? 11.058 0.824 -16.981 1.00 53.66 105 VAL A C 1
ATOM 793 O O . VAL A 1 105 ? 12.115 0.403 -17.453 1.00 53.66 105 VAL A O 1
ATOM 796 N N . ARG A 1 106 ? 10.237 1.583 -17.707 1.00 50.72 106 ARG A N 1
ATOM 797 C CA . ARG A 1 106 ? 10.719 2.298 -18.891 1.00 50.72 106 ARG A CA 1
ATOM 798 C C . ARG A 1 106 ? 11.710 3.354 -18.413 1.00 50.72 106 ARG A C 1
ATOM 800 O O . ARG A 1 106 ? 11.306 4.460 -18.084 1.00 50.72 106 ARG A O 1
ATOM 807 N N . THR A 1 107 ? 12.981 2.967 -18.300 1.00 41.44 107 THR A N 1
ATOM 808 C CA . THR A 1 107 ? 14.168 3.806 -18.060 1.00 41.44 107 THR A CA 1
ATOM 809 C C . THR A 1 107 ? 13.866 5.114 -17.316 1.00 41.44 107 THR A C 1
ATOM 811 O O . THR A 1 107 ? 13.679 6.167 -17.929 1.00 41.44 107 THR A O 1
ATOM 814 N N . ILE A 1 108 ? 13.863 5.081 -15.982 1.00 45.88 108 ILE A N 1
ATOM 815 C CA . ILE A 1 108 ? 13.833 6.317 -15.193 1.00 45.88 108 ILE A CA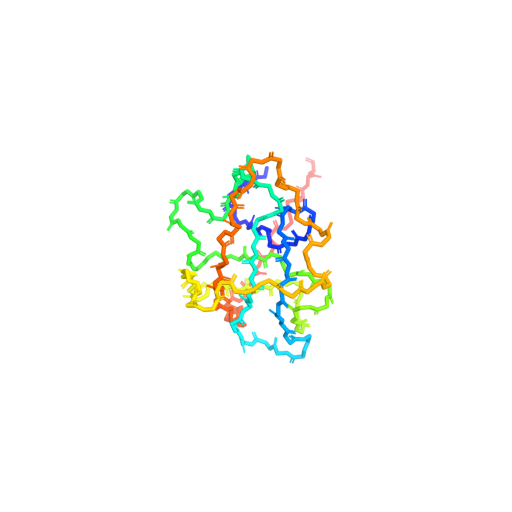 1
ATOM 816 C C . ILE A 1 108 ? 15.215 6.971 -15.308 1.00 45.88 108 ILE A C 1
ATOM 818 O O . ILE A 1 108 ? 16.134 6.663 -14.551 1.00 45.88 108 ILE A O 1
ATOM 822 N N . VAL A 1 109 ? 15.387 7.888 -16.262 1.00 43.72 109 VAL A N 1
ATOM 823 C CA . VAL A 1 109 ? 16.552 8.781 -16.276 1.00 43.72 109 VAL A CA 1
ATOM 824 C C . VAL A 1 109 ? 16.352 9.798 -15.157 1.00 43.72 109 VAL A C 1
ATOM 826 O O . VAL A 1 109 ? 15.728 10.844 -15.346 1.00 43.72 109 VAL A O 1
ATOM 829 N N . VAL A 1 110 ? 16.866 9.491 -13.965 1.00 47.97 110 VAL A N 1
ATOM 830 C CA . VAL A 1 110 ? 16.960 10.474 -12.883 1.00 47.97 110 VAL A CA 1
ATOM 831 C C . VAL A 1 110 ? 17.974 11.525 -13.318 1.00 47.97 110 VAL A C 1
ATOM 833 O O . VAL A 1 110 ? 19.185 11.351 -13.193 1.00 47.97 110 VAL A O 1
ATOM 836 N N . LYS A 1 111 ? 17.484 12.637 -13.867 1.00 40.72 111 LYS A N 1
ATOM 837 C CA . LYS A 1 111 ? 18.316 13.807 -14.130 1.00 40.72 111 LYS A CA 1
ATOM 838 C C . LYS A 1 111 ? 18.583 14.482 -12.789 1.00 40.72 111 LYS A C 1
ATOM 840 O O . LYS A 1 111 ? 17.779 15.289 -12.333 1.00 40.72 111 LYS A O 1
ATOM 845 N N . ILE A 1 112 ? 19.678 14.098 -12.137 1.00 49.50 112 ILE A N 1
ATOM 846 C CA . ILE A 1 112 ? 20.173 14.777 -10.937 1.00 49.50 112 ILE A CA 1
ATOM 847 C C . ILE A 1 112 ? 20.487 16.222 -11.357 1.00 49.50 112 ILE A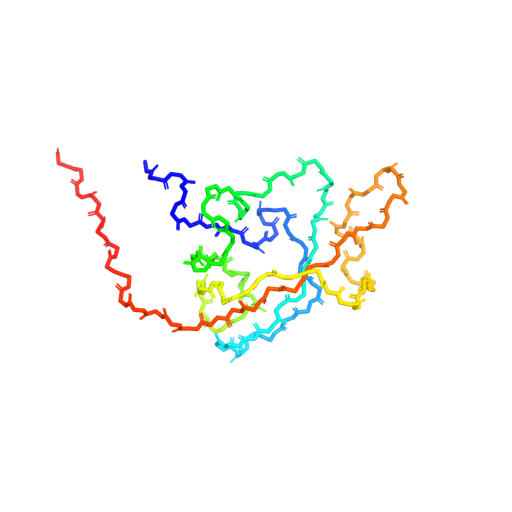 C 1
ATOM 849 O O . ILE A 1 112 ? 21.328 16.416 -12.239 1.00 49.50 112 ILE A O 1
ATOM 853 N N . PRO A 1 113 ? 19.802 17.246 -10.816 1.00 45.53 113 PRO A N 1
ATOM 854 C CA . PRO A 1 113 ? 20.163 18.620 -11.112 1.00 45.53 113 PRO A CA 1
ATOM 855 C C . PRO A 1 113 ? 21.527 18.901 -10.474 1.00 45.53 113 PRO A C 1
ATOM 857 O O . PRO A 1 113 ? 21.645 18.969 -9.252 1.00 45.53 113 PRO A O 1
ATOM 860 N N . ASN A 1 114 ? 22.558 19.043 -11.310 1.00 50.88 114 ASN A N 1
ATOM 861 C CA . ASN A 1 114 ? 23.820 19.650 -10.903 1.00 50.88 114 ASN A CA 1
ATOM 862 C C . ASN A 1 114 ? 23.531 21.106 -10.538 1.00 50.88 114 ASN A C 1
ATOM 864 O O . ASN A 1 114 ? 23.188 21.908 -11.407 1.00 50.88 114 ASN A O 1
ATOM 868 N N . ASN A 1 115 ? 23.629 21.419 -9.252 1.00 52.97 115 ASN A N 1
ATOM 869 C CA . ASN A 1 115 ? 23.591 22.784 -8.759 1.00 52.97 115 ASN A CA 1
ATOM 870 C C . ASN A 1 115 ? 25.026 23.323 -8.866 1.00 52.97 115 ASN A C 1
ATOM 872 O O . ASN A 1 115 ? 25.893 22.865 -8.122 1.00 52.97 115 ASN A O 1
ATOM 876 N N . ASN A 1 116 ? 25.276 24.194 -9.846 1.00 53.19 116 ASN A N 1
ATOM 877 C CA . ASN A 1 116 ? 26.531 24.934 -10.007 1.00 53.19 116 ASN A CA 1
ATOM 878 C C . ASN A 1 116 ? 26.302 26.389 -9.605 1.00 53.19 116 ASN A C 1
ATOM 880 O O . ASN A 1 116 ? 25.263 26.932 -10.047 1.00 53.19 116 ASN A O 1
#

Sequence (116 aa):
GAPHAISDITPAAGWVILDCDANSMAQDIRLTRNSPLLVSHLFDGAGPVHKYVRLPENCGSEPFARVANLRVHENQSIPEHAASKISRRDGTAPQVFAISIDDDVRTIVVKIPNNN